Protein AF-A0A349K684-F1 (afdb_monomer_lite)

Structure (mmCIF, N/CA/C/O backbone):
data_AF-A0A349K684-F1
#
_entry.id   AF-A0A349K684-F1
#
loop_
_atom_site.group_PDB
_atom_site.id
_atom_site.type_symbol
_atom_site.label_atom_id
_atom_site.label_alt_id
_atom_site.label_comp_id
_atom_site.label_asym_id
_atom_site.label_entity_id
_atom_site.label_seq_id
_atom_site.pdbx_PDB_ins_code
_atom_site.Cartn_x
_atom_site.Cartn_y
_atom_site.Cartn_z
_atom_site.occupancy
_atom_site.B_iso_or_equiv
_atom_site.auth_seq_id
_atom_site.auth_comp_id
_atom_site.auth_asym_id
_atom_site.auth_atom_id
_atom_site.pdbx_PDB_model_num
ATOM 1 N N . MET A 1 1 ? 14.723 -22.908 -8.925 1.00 75.38 1 MET A N 1
ATOM 2 C CA . MET A 1 1 ? 13.861 -21.897 -8.307 1.00 75.38 1 MET A CA 1
ATOM 3 C C . MET A 1 1 ? 14.426 -20.549 -8.694 1.00 75.38 1 MET A C 1
ATOM 5 O O . MET A 1 1 ? 15.538 -20.239 -8.281 1.00 75.38 1 MET A O 1
ATOM 9 N N . ASP A 1 2 ? 13.742 -19.861 -9.600 1.00 90.62 2 ASP A N 1
ATOM 10 C CA . ASP A 1 2 ? 14.093 -18.513 -10.067 1.00 90.62 2 ASP A CA 1
ATOM 11 C C . ASP A 1 2 ? 13.719 -17.470 -8.996 1.00 90.62 2 ASP A C 1
ATOM 13 O O . ASP A 1 2 ? 12.813 -17.708 -8.196 1.00 90.62 2 ASP A O 1
ATOM 17 N N . PHE A 1 3 ? 14.379 -16.306 -8.962 1.00 93.62 3 PHE A N 1
ATOM 18 C CA . PHE A 1 3 ? 14.059 -15.255 -7.985 1.00 93.62 3 PHE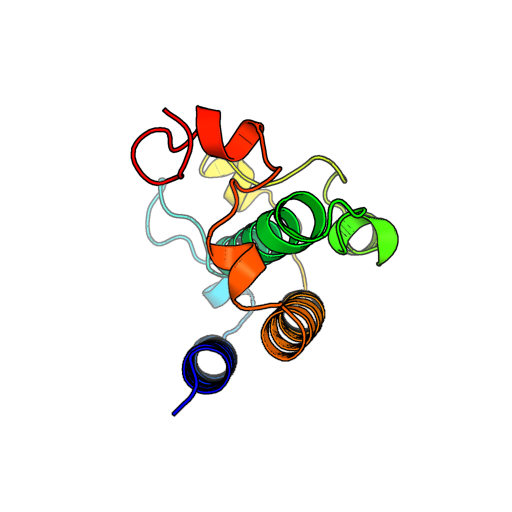 A CA 1
ATOM 19 C C . PHE A 1 3 ? 12.603 -14.789 -8.121 1.00 93.62 3 PHE A C 1
ATOM 21 O O . PHE A 1 3 ? 11.956 -14.506 -7.116 1.00 93.62 3 PHE A O 1
ATOM 28 N N . ARG A 1 4 ? 12.057 -14.782 -9.346 1.00 95.38 4 ARG A N 1
ATOM 29 C CA . ARG A 1 4 ? 10.654 -14.436 -9.609 1.00 95.38 4 ARG A CA 1
ATOM 30 C C . ARG A 1 4 ? 9.688 -15.388 -8.920 1.00 95.38 4 ARG A C 1
ATOM 32 O O . ARG A 1 4 ? 8.673 -14.945 -8.395 1.00 95.38 4 ARG A O 1
ATOM 39 N N . GLU A 1 5 ? 10.010 -16.682 -8.889 1.00 95.62 5 GLU A N 1
ATOM 40 C CA . GLU A 1 5 ? 9.194 -17.689 -8.201 1.00 95.62 5 GLU A CA 1
ATOM 41 C C . GLU A 1 5 ? 9.209 -17.458 -6.687 1.00 95.62 5 GLU A C 1
ATOM 43 O O . GLU A 1 5 ? 8.163 -17.528 -6.050 1.00 95.62 5 GLU A O 1
ATOM 48 N N . ILE A 1 6 ? 10.371 -17.118 -6.118 1.00 96.19 6 ILE A N 1
ATOM 49 C CA . ILE A 1 6 ? 10.509 -16.810 -4.685 1.00 96.19 6 ILE A CA 1
ATOM 50 C C . ILE A 1 6 ? 9.707 -15.561 -4.323 1.00 96.19 6 ILE A C 1
ATOM 52 O O . ILE A 1 6 ? 8.924 -15.589 -3.376 1.00 96.19 6 ILE A O 1
ATOM 56 N N . LEU A 1 7 ? 9.876 -14.480 -5.089 1.00 96.12 7 LEU A N 1
ATOM 57 C CA . LEU A 1 7 ? 9.152 -13.231 -4.866 1.00 96.12 7 LEU A CA 1
ATOM 58 C C . LEU A 1 7 ? 7.646 -13.439 -5.005 1.00 96.12 7 LEU A C 1
ATOM 60 O O . LEU A 1 7 ? 6.891 -12.991 -4.147 1.00 96.12 7 LEU A O 1
ATOM 64 N N . LYS A 1 8 ? 7.204 -14.169 -6.036 1.00 97.19 8 LYS A N 1
ATOM 65 C CA . LYS A 1 8 ? 5.793 -14.515 -6.207 1.00 97.19 8 LYS A CA 1
ATOM 66 C C . LYS A 1 8 ? 5.251 -15.259 -4.986 1.00 97.19 8 LYS A C 1
ATOM 68 O O . LYS A 1 8 ? 4.211 -14.867 -4.476 1.00 97.19 8 LYS A O 1
ATOM 73 N N . LEU A 1 9 ? 5.945 -16.297 -4.510 1.00 97.25 9 LEU A N 1
ATOM 74 C CA . LEU A 1 9 ? 5.509 -17.064 -3.339 1.00 97.25 9 LEU A CA 1
ATOM 75 C C . LEU A 1 9 ? 5.357 -16.173 -2.099 1.00 97.25 9 LEU A C 1
ATOM 77 O O . LEU A 1 9 ? 4.354 -16.276 -1.403 1.00 97.25 9 LEU A O 1
ATOM 81 N N . GLN A 1 10 ? 6.310 -15.270 -1.855 1.00 97.06 10 GLN A N 1
ATOM 82 C CA . GLN A 1 10 ? 6.236 -14.330 -0.731 1.00 97.06 10 GLN A CA 1
ATOM 83 C C . GLN A 1 10 ? 5.066 -13.353 -0.870 1.00 97.06 10 GLN A C 1
ATOM 85 O O . GLN A 1 10 ? 4.341 -13.111 0.091 1.00 97.06 10 GLN A O 1
ATOM 90 N N . PHE A 1 11 ? 4.860 -12.793 -2.061 1.00 97.56 11 PHE A N 1
ATOM 91 C CA . PHE A 1 11 ? 3.737 -11.898 -2.317 1.00 97.56 11 PHE A CA 1
ATOM 92 C C . PHE A 1 11 ? 2.385 -12.615 -2.182 1.00 97.56 11 PHE A C 1
ATOM 94 O O . PHE A 1 11 ? 1.478 -12.058 -1.566 1.00 97.56 11 PHE A O 1
ATOM 101 N N . ASP A 1 12 ? 2.253 -13.847 -2.675 1.00 97.19 12 ASP A N 1
ATOM 102 C CA . ASP A 1 12 ? 1.039 -14.651 -2.489 1.00 97.19 12 ASP A CA 1
ATOM 103 C C . ASP A 1 12 ? 0.783 -14.924 -0.988 1.00 97.19 12 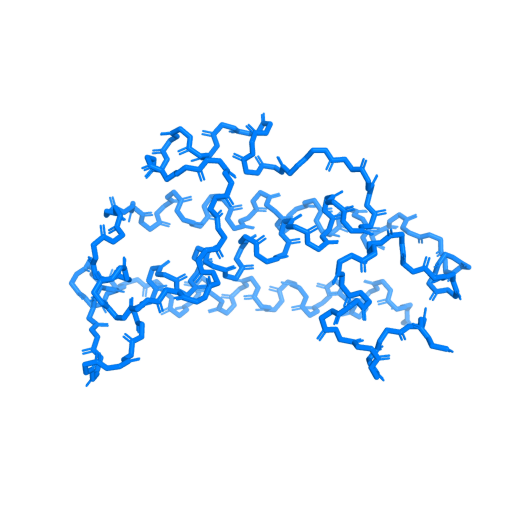ASP A C 1
ATOM 105 O O . ASP A 1 12 ? -0.345 -14.799 -0.510 1.00 97.19 12 ASP A O 1
ATOM 109 N N . GLU A 1 13 ? 1.832 -15.263 -0.226 1.00 97.56 13 GLU A N 1
ATOM 110 C CA . GLU A 1 13 ? 1.744 -15.518 1.218 1.00 97.56 13 GLU A CA 1
ATOM 111 C C . GLU A 1 13 ? 1.307 -14.266 1.987 1.00 97.56 13 GLU A C 1
ATOM 113 O O . GLU A 1 13 ? 0.363 -14.328 2.774 1.00 97.56 13 GLU A O 1
ATOM 118 N N . TYR A 1 14 ? 1.927 -13.110 1.727 1.00 96.31 14 TYR A N 1
ATOM 119 C CA . TYR A 1 14 ? 1.546 -11.856 2.381 1.00 96.31 14 TYR A CA 1
ATOM 120 C C . TYR A 1 14 ? 0.122 -11.416 2.034 1.00 96.31 14 TYR A C 1
ATOM 122 O O . TYR A 1 14 ? -0.559 -10.859 2.896 1.00 96.31 14 TYR A O 1
ATOM 130 N N . GLU A 1 15 ? -0.335 -11.648 0.800 1.00 97.06 15 GLU A N 1
ATOM 131 C CA . GLU A 1 15 ? -1.720 -11.370 0.403 1.00 97.06 15 GLU A CA 1
ATOM 132 C C . GLU A 1 15 ? -2.698 -12.257 1.178 1.00 97.06 15 GLU A C 1
ATOM 134 O O . GLU A 1 15 ? -3.588 -11.738 1.855 1.00 97.06 15 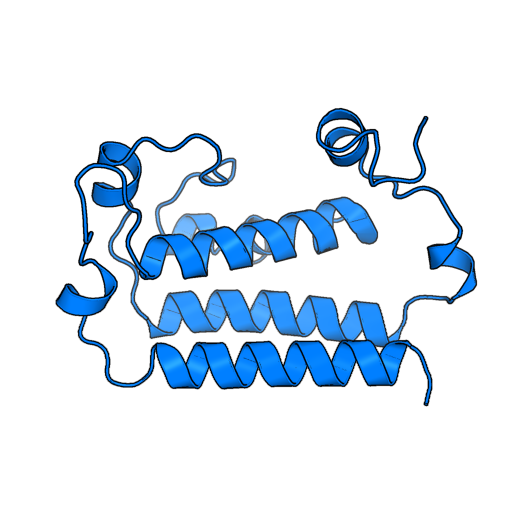GLU A O 1
ATOM 139 N N . SER A 1 16 ? -2.469 -13.573 1.176 1.00 97.56 16 SER A N 1
ATOM 140 C CA . SER A 1 16 ? -3.279 -14.541 1.923 1.00 97.56 16 SER A CA 1
ATOM 141 C C . SER A 1 16 ? -3.321 -14.234 3.425 1.00 97.56 16 SER A C 1
ATOM 143 O O . SER A 1 16 ? -4.386 -14.267 4.043 1.00 97.56 16 SER A O 1
ATOM 145 N N . GLU A 1 17 ? -2.178 -13.923 4.038 1.00 97.69 17 GLU A N 1
ATOM 146 C CA . GLU A 1 17 ? -2.115 -13.605 5.465 1.00 97.69 17 GLU A CA 1
ATOM 147 C C . GLU A 1 17 ? -2.806 -12.280 5.791 1.00 97.69 17 GLU A C 1
ATOM 149 O O . GLU A 1 17 ? -3.520 -12.199 6.791 1.00 97.69 17 GLU A O 1
ATOM 154 N N . THR A 1 18 ? -2.664 -11.262 4.936 1.00 97.44 18 THR A N 1
ATOM 155 C CA . THR A 1 18 ? -3.377 -9.985 5.094 1.00 97.44 18 THR A CA 1
ATOM 156 C C . THR A 1 18 ? -4.883 -10.217 5.108 1.00 97.44 18 THR A C 1
ATOM 158 O O . THR A 1 18 ? -5.553 -9.776 6.041 1.00 97.44 18 THR A O 1
ATOM 161 N N . GLU A 1 19 ? -5.414 -10.962 4.133 1.00 96.94 19 GLU A N 1
ATOM 162 C CA . GLU A 1 19 ? -6.834 -11.322 4.086 1.00 96.94 19 GLU A CA 1
ATOM 163 C C . GLU A 1 19 ? -7.274 -12.089 5.332 1.00 96.94 19 GLU A C 1
ATOM 165 O O . GLU A 1 19 ? -8.290 -11.758 5.944 1.00 96.94 19 GLU A O 1
ATOM 170 N N . ARG A 1 20 ? -6.492 -13.094 5.742 1.00 97.88 20 ARG A N 1
ATOM 171 C CA . ARG A 1 20 ? -6.788 -13.921 6.914 1.00 97.88 20 ARG A CA 1
ATOM 172 C C . ARG A 1 20 ? -6.846 -13.095 8.199 1.00 97.88 20 ARG A C 1
ATOM 174 O O . ARG A 1 20 ? -7.710 -13.353 9.033 1.00 97.88 20 ARG A O 1
ATOM 181 N N . LEU A 1 21 ? -5.932 -12.139 8.370 1.00 97.31 21 LEU A N 1
ATOM 182 C CA . LEU A 1 21 ? -5.817 -11.315 9.577 1.00 97.31 21 LEU A CA 1
ATOM 183 C C . LEU A 1 21 ? -6.942 -10.285 9.708 1.00 97.31 21 LEU A C 1
ATOM 185 O O . LEU A 1 21 ? -7.347 -9.980 10.827 1.00 97.31 21 LEU A O 1
ATOM 189 N N . VAL A 1 22 ? -7.445 -9.753 8.592 1.00 97.44 22 VAL A N 1
ATOM 190 C CA . VAL A 1 22 ? -8.542 -8.769 8.608 1.00 97.44 22 VAL A CA 1
ATOM 191 C C . VAL A 1 22 ? -9.927 -9.406 8.509 1.00 97.44 22 VAL A C 1
ATOM 193 O O . VAL A 1 22 ? -10.931 -8.747 8.786 1.00 97.44 22 VAL A O 1
ATOM 196 N N . ASN A 1 23 ? -10.004 -10.680 8.119 1.00 96.50 23 ASN A N 1
ATOM 197 C CA . ASN A 1 23 ? -11.263 -11.396 7.981 1.00 96.50 23 ASN A CA 1
ATOM 198 C C . ASN A 1 23 ? -12.011 -11.498 9.319 1.00 96.50 23 ASN A C 1
ATOM 200 O O . ASN A 1 23 ? -11.472 -11.943 10.329 1.00 96.50 23 ASN A O 1
ATOM 204 N N . GLY A 1 24 ? -13.291 -11.125 9.302 1.00 96.44 24 GLY A N 1
ATOM 205 C CA . GLY A 1 24 ? -14.169 -11.176 10.471 1.00 96.44 24 GLY A CA 1
ATOM 206 C C . GLY A 1 24 ? -14.032 -10.002 11.443 1.00 96.44 24 GLY A C 1
ATOM 207 O O . GLY A 1 24 ? -14.849 -9.914 12.357 1.00 96.44 24 GLY A O 1
ATOM 208 N N . LEU A 1 25 ? -13.076 -9.086 11.241 1.00 97.94 25 LEU A N 1
ATOM 209 C CA . LEU A 1 25 ? -12.961 -7.886 12.069 1.00 97.94 25 LEU A CA 1
ATOM 210 C C . LEU A 1 25 ? -14.099 -6.904 11.783 1.00 97.94 25 LEU A C 1
ATOM 212 O O . LEU A 1 25 ? -14.407 -6.567 10.635 1.00 97.94 25 LEU A O 1
ATOM 216 N N . THR A 1 26 ? -14.690 -6.383 12.849 1.00 97.88 26 THR A N 1
ATOM 217 C CA . THR A 1 26 ? -15.661 -5.292 12.780 1.00 97.88 26 THR A CA 1
ATOM 218 C C . THR A 1 26 ? -14.983 -3.967 12.421 1.00 97.88 26 THR A C 1
ATOM 220 O O . THR A 1 26 ? -13.769 -3.793 12.543 1.00 97.88 26 THR A O 1
ATOM 223 N N . GLY A 1 27 ? -15.771 -2.978 11.985 1.00 96.62 27 GLY A N 1
ATOM 224 C CA . GLY A 1 27 ? -15.250 -1.628 11.744 1.00 96.62 27 GLY A CA 1
ATOM 225 C C . GLY A 1 27 ? -14.640 -0.984 12.994 1.00 96.62 27 GLY A C 1
ATOM 226 O O . GLY A 1 27 ? -13.656 -0.262 12.875 1.00 96.62 27 GLY A O 1
ATOM 227 N N . GLU A 1 28 ? -15.180 -1.280 14.179 1.00 97.00 28 GLU A N 1
ATOM 228 C CA . GLU A 1 28 ? -14.652 -0.784 15.454 1.00 97.00 28 GLU A CA 1
ATOM 229 C C . GLU A 1 28 ? -13.289 -1.406 15.774 1.00 97.00 28 GLU A C 1
ATOM 231 O O . GLU A 1 28 ? -12.340 -0.675 16.044 1.00 97.00 28 GLU A O 1
ATOM 236 N N . GLU A 1 29 ? -13.149 -2.728 15.648 1.00 98.00 29 GLU A N 1
ATOM 237 C CA . GLU A 1 29 ? -11.872 -3.420 15.874 1.00 98.00 29 GLU A CA 1
ATOM 238 C C . GLU A 1 29 ? -10.791 -2.961 14.889 1.00 98.00 29 GLU A C 1
ATOM 240 O O . GLU A 1 29 ? -9.653 -2.719 15.286 1.00 98.00 29 GLU A O 1
ATOM 245 N N . ARG A 1 30 ? -11.143 -2.758 13.612 1.00 97.94 30 ARG A N 1
ATOM 246 C CA . ARG A 1 30 ? -10.200 -2.243 12.605 1.00 97.94 30 ARG A CA 1
ATOM 247 C C . ARG A 1 30 ? -9.747 -0.806 12.861 1.00 97.94 30 ARG A C 1
ATOM 249 O O . ARG A 1 30 ? -8.651 -0.429 12.442 1.00 97.94 30 ARG A O 1
ATOM 256 N N . ARG A 1 31 ? -10.586 -0.002 13.516 1.00 97.56 31 ARG A N 1
ATOM 257 C CA . ARG A 1 31 ? -10.337 1.415 13.831 1.00 97.56 31 ARG A CA 1
ATOM 258 C C . ARG A 1 31 ? -9.847 1.636 15.263 1.00 97.56 31 ARG A C 1
ATOM 260 O O . ARG A 1 31 ? -9.554 2.774 15.626 1.00 97.56 31 ARG A O 1
ATOM 267 N N . PHE A 1 32 ? -9.728 0.575 16.057 1.00 97.44 32 PHE A N 1
ATOM 268 C CA . PHE A 1 32 ? -9.203 0.641 17.412 1.00 97.44 32 PHE A CA 1
ATOM 269 C C . PHE A 1 32 ? -7.720 1.041 17.408 1.00 97.44 32 PHE A C 1
ATOM 271 O O . PHE A 1 32 ? -6.918 0.511 16.638 1.00 97.44 32 PHE A O 1
ATOM 278 N N . MET A 1 33 ? -7.358 1.979 18.286 1.00 97.50 33 MET A N 1
ATOM 279 C CA . MET A 1 33 ? -5.983 2.436 18.505 1.00 97.50 33 MET A CA 1
ATOM 280 C C . MET A 1 33 ? -5.546 1.997 19.912 1.00 97.50 33 MET A C 1
ATOM 282 O O . MET A 1 33 ? -6.072 2.529 20.891 1.00 97.50 33 MET A O 1
ATOM 286 N N . PRO A 1 34 ? -4.607 1.038 20.042 1.00 94.31 34 PRO A N 1
ATOM 287 C CA . PRO A 1 34 ? -4.189 0.501 21.343 1.00 94.31 34 PRO A CA 1
ATOM 288 C C . PRO A 1 34 ? -3.545 1.518 22.296 1.00 94.31 34 PRO A C 1
ATOM 290 O O . PRO A 1 34 ? -3.560 1.317 23.509 1.00 94.31 34 PRO A O 1
ATOM 293 N N . SER A 1 35 ? -2.972 2.598 21.763 1.00 95.00 35 SER A N 1
ATOM 294 C CA . SER A 1 35 ? -2.438 3.728 22.527 1.00 95.00 35 SER A CA 1
ATOM 295 C C . SER A 1 35 ? -2.666 5.043 21.781 1.00 95.00 35 SER A C 1
ATOM 297 O O . SER A 1 35 ? -2.955 5.041 20.584 1.00 95.00 35 SER A O 1
ATOM 299 N N . GLU A 1 36 ? -2.477 6.170 22.473 1.00 89.75 36 GLU A N 1
ATOM 300 C CA . GLU A 1 36 ? -2.584 7.519 21.893 1.00 89.75 36 GLU A CA 1
ATOM 301 C C . GLU A 1 36 ? -1.551 7.803 20.792 1.00 89.75 36 GLU A C 1
ATOM 303 O O . GLU A 1 36 ? -1.711 8.764 20.052 1.00 89.75 36 GLU A O 1
ATOM 308 N N . GLU A 1 37 ? -0.519 6.966 20.658 1.00 90.94 37 GLU A N 1
ATOM 309 C CA . GLU A 1 37 ? 0.530 7.077 19.634 1.00 90.94 37 GLU A CA 1
ATOM 310 C C . GLU A 1 37 ? 0.439 5.972 18.565 1.00 90.94 37 GLU A C 1
ATOM 312 O O . GLU A 1 37 ? 1.228 5.949 17.622 1.00 90.94 37 GLU A O 1
ATOM 317 N N . SER A 1 38 ? -0.507 5.037 18.699 1.00 94.56 38 SER A N 1
ATOM 318 C CA . SER A 1 38 ? -0.671 3.925 17.757 1.00 94.56 38 SER A CA 1
ATOM 319 C C . SER A 1 38 ? -1.445 4.352 16.516 1.00 94.56 38 SER A C 1
ATOM 321 O O . SER A 1 38 ? -2.271 5.252 16.575 1.00 94.56 38 SER A O 1
ATOM 323 N N . HIS A 1 39 ? -1.269 3.646 15.403 1.00 96.81 39 HIS A N 1
ATOM 324 C CA . HIS A 1 39 ? -2.217 3.693 14.291 1.00 96.81 39 HIS A CA 1
ATOM 325 C C . HIS A 1 39 ? -3.228 2.543 14.391 1.00 96.81 39 HIS A C 1
ATOM 327 O O . HIS A 1 39 ? -2.980 1.538 15.059 1.00 96.81 39 HIS A O 1
ATOM 333 N N . HIS A 1 40 ? -4.358 2.666 13.698 1.00 97.81 40 HIS A N 1
ATOM 334 C CA . HIS A 1 40 ? -5.325 1.576 13.559 1.00 97.81 40 HIS A CA 1
ATOM 335 C C . HIS A 1 40 ? -5.046 0.714 12.309 1.00 97.81 40 HIS A C 1
ATOM 337 O O . HIS A 1 40 ? -4.201 1.057 11.475 1.00 97.81 40 HIS A O 1
ATOM 343 N N . ILE A 1 41 ? -5.754 -0.411 12.164 1.00 98.00 41 ILE A N 1
ATOM 344 C CA . ILE A 1 41 ? -5.518 -1.414 11.107 1.00 98.00 41 ILE A CA 1
ATOM 345 C C . ILE A 1 41 ? -5.815 -0.843 9.717 1.00 98.00 41 ILE A C 1
ATOM 347 O O . ILE A 1 41 ? -5.028 -1.048 8.797 1.00 98.00 41 ILE A O 1
ATOM 351 N N . ASP A 1 42 ? -6.889 -0.057 9.567 1.00 98.19 42 ASP A N 1
ATOM 352 C CA . ASP A 1 42 ? -7.235 0.531 8.259 1.00 98.19 42 ASP A CA 1
ATOM 353 C C . ASP A 1 42 ? -6.129 1.436 7.706 1.00 98.19 42 ASP A C 1
ATOM 355 O O . ASP A 1 42 ? -5.844 1.404 6.510 1.00 98.19 42 ASP A O 1
ATOM 359 N N . PHE A 1 43 ? -5.477 2.212 8.580 1.00 98.25 43 PHE A N 1
ATOM 360 C CA . PHE A 1 43 ? -4.351 3.053 8.200 1.00 98.25 43 PHE A CA 1
ATOM 361 C C . PHE A 1 43 ? -3.165 2.192 7.784 1.00 98.25 43 PHE A C 1
ATOM 363 O O . PHE A 1 43 ? -2.570 2.467 6.752 1.00 98.25 43 PHE A O 1
ATOM 370 N N . ALA A 1 44 ? -2.846 1.133 8.535 1.00 97.38 44 ALA A N 1
ATOM 371 C CA . ALA A 1 44 ? -1.744 0.237 8.192 1.00 97.38 44 ALA A CA 1
ATOM 372 C C . ALA A 1 44 ? -1.943 -0.416 6.814 1.00 97.38 44 ALA A C 1
ATOM 374 O O . ALA A 1 44 ? -1.024 -0.402 5.996 1.00 97.38 44 ALA A O 1
ATOM 375 N N . LEU A 1 45 ? -3.147 -0.924 6.528 1.00 98.06 45 LEU A N 1
ATOM 376 C CA . LEU A 1 45 ? -3.468 -1.552 5.244 1.00 98.06 45 LEU A CA 1
ATOM 377 C C . LEU A 1 45 ? -3.414 -0.545 4.086 1.00 98.06 45 LEU A C 1
ATOM 379 O O . LEU A 1 45 ? -2.783 -0.811 3.060 1.00 98.06 45 LEU A O 1
ATOM 383 N N . TRP A 1 46 ? -4.029 0.630 4.254 1.00 98.38 46 TRP A N 1
ATOM 384 C CA . TRP A 1 46 ? -3.970 1.695 3.252 1.00 98.38 46 TRP A CA 1
ATOM 385 C C . TRP A 1 46 ? -2.530 2.173 3.024 1.00 98.38 46 TRP A C 1
ATOM 387 O O . TRP A 1 46 ? -2.075 2.222 1.884 1.00 98.38 46 TRP A O 1
ATOM 397 N N . HIS A 1 47 ? -1.792 2.475 4.092 1.00 97.75 47 HIS A N 1
ATOM 398 C CA . HIS A 1 47 ? -0.440 3.023 4.027 1.00 97.75 47 HIS A CA 1
ATOM 399 C C . HIS A 1 47 ? 0.552 2.034 3.402 1.00 97.75 47 HIS A C 1
ATOM 401 O O . HIS A 1 47 ? 1.331 2.426 2.535 1.00 97.75 47 HIS A O 1
ATOM 407 N N . ALA A 1 48 ? 0.478 0.747 3.756 1.00 97.06 48 ALA A N 1
ATOM 408 C CA . ALA A 1 48 ? 1.286 -0.293 3.120 1.00 97.06 48 ALA A CA 1
ATOM 409 C C . ALA A 1 48 ? 0.978 -0.413 1.617 1.00 97.06 48 ALA A C 1
ATOM 411 O O . ALA A 1 48 ? 1.898 -0.449 0.801 1.00 97.06 48 ALA A O 1
ATOM 412 N N . SER A 1 49 ? -0.304 -0.377 1.236 1.00 97.88 49 SER A N 1
ATOM 413 C CA . SER A 1 49 ? -0.722 -0.413 -0.174 1.00 97.88 49 SER A CA 1
ATOM 414 C C . SER A 1 49 ? -0.271 0.835 -0.948 1.00 97.88 49 SER A C 1
ATOM 416 O O . SER A 1 49 ? 0.101 0.748 -2.115 1.00 97.88 49 SER A O 1
ATOM 418 N N . ARG A 1 50 ? -0.273 2.016 -0.310 1.00 97.44 50 ARG A N 1
ATOM 419 C CA . ARG A 1 50 ? 0.286 3.255 -0.882 1.00 97.44 50 ARG A CA 1
ATOM 420 C C . ARG A 1 50 ? 1.796 3.155 -1.070 1.00 97.44 50 ARG A C 1
ATOM 422 O O . ARG A 1 50 ? 2.292 3.593 -2.102 1.00 97.44 50 ARG A O 1
ATOM 429 N N . ALA A 1 51 ? 2.517 2.583 -0.107 1.00 95.50 51 ALA A N 1
ATOM 430 C CA . ALA A 1 51 ? 3.957 2.384 -0.215 1.00 95.50 51 ALA A CA 1
ATOM 431 C C . ALA A 1 51 ? 4.309 1.436 -1.371 1.00 95.50 51 ALA A C 1
ATOM 433 O O . ALA A 1 51 ? 5.172 1.777 -2.176 1.00 95.50 51 ALA A O 1
ATOM 434 N N . GLU A 1 52 ? 3.614 0.301 -1.499 1.00 96.81 52 GLU A N 1
ATOM 435 C CA . GLU A 1 52 ? 3.809 -0.643 -2.609 1.00 96.81 52 GLU A CA 1
ATOM 436 C C . GLU A 1 52 ? 3.517 0.019 -3.967 1.00 96.81 52 GLU A C 1
ATOM 438 O O . GLU A 1 52 ? 4.358 -0.043 -4.860 1.00 96.81 52 GLU A O 1
ATOM 443 N N . ASP A 1 53 ? 2.401 0.748 -4.094 1.00 97.88 53 ASP A N 1
ATOM 444 C CA . ASP A 1 53 ? 2.040 1.481 -5.318 1.00 97.88 53 ASP A CA 1
ATOM 445 C C . ASP A 1 53 ? 3.095 2.528 -5.704 1.00 97.88 53 ASP A C 1
ATOM 447 O O . ASP A 1 53 ? 3.529 2.591 -6.851 1.00 97.88 53 ASP A O 1
ATOM 451 N N . ILE A 1 54 ? 3.569 3.332 -4.747 1.00 94.81 54 ILE A N 1
ATOM 452 C CA . ILE A 1 54 ? 4.605 4.342 -5.003 1.00 94.81 54 ILE A CA 1
ATOM 453 C C . ILE A 1 54 ? 5.914 3.683 -5.434 1.00 94.81 54 ILE A C 1
ATOM 455 O O . ILE A 1 54 ? 6.507 4.095 -6.430 1.00 94.81 54 ILE A O 1
ATOM 459 N N . LEU A 1 55 ? 6.379 2.683 -4.682 1.00 92.88 55 LEU A N 1
ATOM 460 C CA . LEU A 1 55 ? 7.652 2.023 -4.961 1.00 92.88 55 LEU A CA 1
ATOM 461 C C . LEU A 1 55 ? 7.618 1.313 -6.313 1.00 92.88 55 LEU A C 1
ATOM 463 O O . LEU A 1 55 ? 8.593 1.393 -7.055 1.00 92.88 55 LEU A O 1
ATOM 467 N N . LEU A 1 56 ? 6.499 0.678 -6.658 1.00 94.81 56 LEU A N 1
ATOM 468 C CA . LEU A 1 56 ? 6.326 0.011 -7.939 1.00 94.81 56 LEU A CA 1
ATOM 469 C C . LEU A 1 56 ? 6.138 1.010 -9.086 1.00 94.81 56 LEU A C 1
ATOM 471 O O . LEU A 1 56 ? 6.954 1.054 -10.005 1.00 94.81 56 LEU A O 1
ATOM 475 N N . ASN A 1 57 ? 5.049 1.780 -9.067 1.00 95.06 57 ASN A N 1
ATOM 476 C CA . ASN A 1 57 ? 4.626 2.545 -10.235 1.00 95.06 57 ASN A CA 1
ATOM 477 C C . ASN A 1 57 ? 5.525 3.753 -10.466 1.00 95.06 57 ASN A C 1
ATOM 479 O O . ASN A 1 57 ? 6.049 3.895 -11.565 1.00 95.06 57 ASN A O 1
ATOM 483 N N . LEU A 1 58 ? 5.807 4.562 -9.440 1.00 90.81 58 LEU A N 1
ATOM 484 C CA . LEU A 1 58 ? 6.766 5.658 -9.610 1.00 90.81 58 LEU A CA 1
ATOM 485 C C . LEU A 1 58 ? 8.206 5.155 -9.628 1.00 90.81 58 LEU A C 1
ATOM 487 O O . LEU A 1 58 ? 9.024 5.697 -10.364 1.00 90.81 58 LEU A O 1
ATOM 491 N N . GLY A 1 59 ? 8.529 4.175 -8.781 1.00 88.75 59 GLY A N 1
ATOM 492 C CA . GLY A 1 59 ? 9.921 3.831 -8.525 1.00 88.75 59 GLY A CA 1
ATOM 493 C C . GLY A 1 59 ? 10.544 2.819 -9.483 1.00 88.75 59 GLY A C 1
ATOM 494 O O . GLY A 1 59 ? 11.735 2.923 -9.767 1.00 88.75 59 GLY A O 1
ATOM 495 N N . VAL A 1 60 ? 9.767 1.857 -9.982 1.00 90.31 60 VAL A N 1
ATOM 496 C CA . VAL A 1 60 ? 10.248 0.821 -10.911 1.00 90.31 60 VAL A CA 1
ATOM 497 C C . VAL A 1 60 ? 9.758 1.081 -12.330 1.00 90.31 60 VAL A C 1
ATOM 499 O O . VAL A 1 60 ? 10.542 0.969 -13.265 1.00 90.31 60 VAL A O 1
ATOM 502 N N . ARG A 1 61 ? 8.477 1.424 -12.500 1.00 90.69 61 ARG A N 1
ATOM 503 C CA . ARG A 1 61 ? 7.863 1.595 -13.828 1.00 90.69 61 ARG A CA 1
ATOM 504 C C . ARG A 1 61 ? 7.969 3.009 -14.394 1.00 90.69 61 ARG A C 1
ATOM 506 O O . ARG A 1 61 ? 7.762 3.179 -15.588 1.00 90.69 61 ARG A O 1
ATOM 513 N N . GLU A 1 62 ? 8.270 3.999 -13.555 1.00 91.56 62 GLU A N 1
ATOM 514 C CA . GLU A 1 62 ? 8.249 5.425 -13.918 1.00 91.56 62 GLU A CA 1
ATOM 515 C C . GLU A 1 62 ? 6.887 5.881 -14.495 1.00 91.56 62 GLU A C 1
ATOM 517 O O . GLU A 1 62 ? 6.799 6.757 -15.354 1.00 91.56 62 GLU A O 1
ATOM 522 N N . GLU A 1 63 ? 5.800 5.290 -13.996 1.00 93.62 63 GLU A N 1
ATOM 523 C CA . GLU A 1 63 ? 4.420 5.546 -14.401 1.00 93.62 63 GLU A CA 1
ATOM 524 C C . GLU A 1 63 ? 3.606 6.234 -13.296 1.00 93.62 63 GLU A C 1
ATOM 526 O O . GLU A 1 63 ? 3.955 6.227 -12.114 1.00 93.62 63 GLU A O 1
ATOM 531 N N . GLU A 1 64 ? 2.454 6.803 -13.667 1.00 94.81 64 GLU A N 1
ATOM 532 C CA . GLU A 1 64 ? 1.504 7.344 -12.695 1.00 94.81 64 GLU A CA 1
ATOM 533 C C . GLU A 1 64 ? 1.005 6.251 -11.736 1.00 94.81 64 GLU A C 1
ATOM 535 O O . GLU A 1 64 ? 0.653 5.153 -12.159 1.00 94.81 64 GLU A O 1
ATOM 540 N N . GLN A 1 65 ? 0.948 6.578 -10.445 1.00 96.06 65 GLN A N 1
ATOM 541 C CA . GLN A 1 65 ? 0.476 5.693 -9.377 1.00 96.06 65 GLN A CA 1
ATOM 542 C C . GLN A 1 65 ? -0.936 5.181 -9.652 1.00 96.06 65 GLN A C 1
ATOM 544 O O . GLN A 1 65 ? -1.818 5.966 -10.025 1.00 96.06 65 GLN A O 1
ATOM 549 N N . LEU A 1 66 ? -1.183 3.903 -9.354 1.00 97.88 66 LEU A N 1
ATOM 550 C CA . LEU A 1 66 ? -2.510 3.306 -9.455 1.00 97.88 66 LEU A CA 1
ATOM 551 C C . LEU A 1 66 ? -3.528 4.072 -8.605 1.00 97.88 66 LEU A C 1
ATOM 553 O O . LEU A 1 66 ? -4.665 4.251 -9.032 1.00 97.88 66 LEU A O 1
ATOM 557 N N . TRP A 1 67 ? -3.105 4.604 -7.456 1.00 98.19 67 TRP A N 1
ATOM 558 C CA . TRP A 1 67 ? -3.885 5.499 -6.602 1.00 98.19 67 TRP A CA 1
ATOM 559 C C . TRP A 1 67 ? -4.588 6.642 -7.350 1.00 98.19 67 TRP A C 1
ATOM 561 O O . TRP A 1 67 ? -5.730 6.980 -7.029 1.00 98.19 67 TRP A O 1
ATOM 571 N N . ILE A 1 68 ? -3.917 7.220 -8.351 1.00 97.75 68 ILE A N 1
ATOM 572 C CA . ILE A 1 68 ? -4.421 8.346 -9.143 1.00 97.75 68 ILE A CA 1
ATOM 573 C C . ILE A 1 68 ? -5.139 7.825 -10.388 1.00 97.75 68 ILE A C 1
ATOM 575 O O . ILE A 1 68 ? -6.344 8.040 -10.524 1.00 97.75 68 ILE A O 1
ATOM 579 N N . ARG A 1 69 ? -4.439 7.082 -11.259 1.00 97.56 69 ARG A N 1
ATOM 580 C CA . ARG A 1 69 ? -5.002 6.607 -12.540 1.00 97.56 69 ARG A CA 1
ATOM 581 C C . ARG A 1 69 ? -6.182 5.644 -12.369 1.00 97.56 69 ARG A C 1
ATOM 583 O O . ARG A 1 69 ? -7.031 5.546 -13.248 1.00 97.56 69 ARG A O 1
ATOM 590 N N . GLY A 1 70 ? -6.247 4.945 -11.235 1.00 97.06 70 GLY A N 1
ATOM 591 C CA . GLY A 1 70 ? -7.336 4.046 -10.850 1.00 97.06 70 GLY A CA 1
ATOM 592 C C . GLY A 1 70 ? -8.479 4.717 -10.079 1.00 97.06 70 GLY A C 1
ATOM 593 O O . GLY A 1 70 ? -9.417 4.027 -9.689 1.00 97.06 70 GLY A O 1
ATOM 594 N N . GLY A 1 71 ? -8.420 6.033 -9.829 1.00 98.00 71 GLY A N 1
ATOM 595 C CA . GLY A 1 71 ? -9.491 6.791 -9.165 1.00 98.00 71 GLY A CA 1
ATOM 596 C C . GLY A 1 71 ? -9.651 6.524 -7.661 1.00 98.00 71 GLY A C 1
ATOM 597 O O . GLY A 1 71 ? -10.654 6.919 -7.064 1.00 98.00 71 GLY A O 1
ATOM 598 N N . TRP A 1 72 ? -8.681 5.865 -7.022 1.00 98.44 72 TRP A N 1
ATOM 599 C CA . TRP A 1 72 ? -8.765 5.491 -5.606 1.00 98.44 72 TRP A CA 1
ATOM 600 C C . TRP A 1 72 ? -8.715 6.697 -4.668 1.00 98.44 72 TRP A C 1
ATOM 602 O O . TRP A 1 72 ? -9.437 6.710 -3.674 1.00 98.44 72 TRP A O 1
ATOM 612 N N . ALA A 1 73 ? -7.939 7.731 -5.012 1.00 97.81 73 ALA A N 1
ATOM 613 C CA . ALA A 1 73 ? -7.890 8.982 -4.253 1.00 97.81 73 ALA A CA 1
ATOM 614 C C . ALA A 1 73 ? -9.279 9.617 -4.080 1.00 97.81 73 ALA A C 1
ATOM 616 O O . ALA A 1 73 ? -9.695 9.933 -2.964 1.00 97.81 73 ALA A O 1
ATOM 617 N N . GLU A 1 74 ? -10.023 9.739 -5.182 1.00 97.69 74 GLU A N 1
ATOM 618 C CA . GLU A 1 74 ? -11.392 10.261 -5.177 1.00 97.69 74 GLU A CA 1
ATOM 619 C C . GLU A 1 74 ? -12.330 9.326 -4.412 1.00 97.69 74 GLU A C 1
ATOM 621 O O . GLU A 1 74 ? -13.053 9.772 -3.522 1.00 97.69 74 GLU A O 1
ATOM 626 N N . LYS A 1 75 ? -12.263 8.019 -4.696 1.00 98.00 75 LYS A N 1
ATOM 627 C CA . LYS A 1 75 ? -13.109 7.010 -4.049 1.00 98.00 75 LYS A CA 1
ATOM 628 C C . LYS A 1 75 ? -12.949 6.995 -2.525 1.00 98.00 75 LYS A C 1
ATOM 630 O O . LYS A 1 75 ? -13.929 6.800 -1.813 1.00 98.00 75 LYS A O 1
ATOM 635 N N . PHE A 1 76 ? -11.729 7.180 -2.022 1.00 97.88 76 PHE A N 1
ATOM 636 C CA . PHE A 1 76 ? -11.428 7.135 -0.587 1.00 97.88 76 PHE A CA 1
ATOM 637 C C . PHE A 1 76 ? -11.577 8.506 0.085 1.00 97.88 76 PHE A C 1
ATOM 639 O O . PHE A 1 76 ? -11.529 8.590 1.311 1.00 97.88 76 PHE A O 1
ATOM 646 N N . GLY A 1 77 ? -11.749 9.580 -0.694 1.00 97.19 77 GLY A N 1
ATOM 647 C CA . GLY A 1 77 ? -11.806 10.947 -0.177 1.00 97.19 77 GLY A CA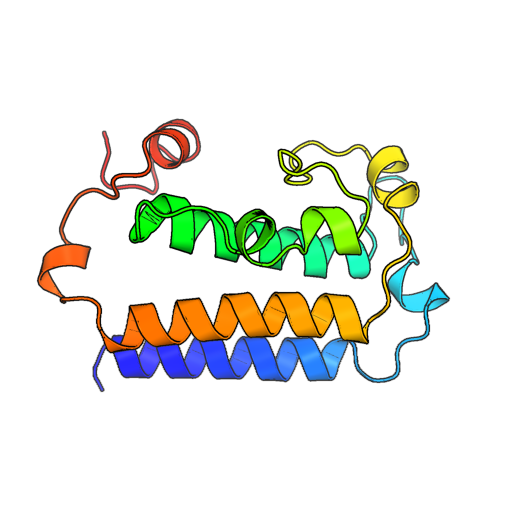 1
ATOM 648 C C . GLY A 1 77 ? -10.490 11.409 0.456 1.00 97.19 77 GLY A C 1
ATOM 649 O O . GLY A 1 77 ? -10.506 12.256 1.347 1.00 97.19 77 GLY A O 1
ATOM 650 N N . ILE A 1 78 ? -9.358 10.845 0.026 1.00 96.94 78 ILE A N 1
ATOM 651 C CA . ILE A 1 78 ? -8.019 11.184 0.518 1.00 96.94 78 ILE A CA 1
ATOM 652 C C . ILE A 1 78 ? -7.269 11.921 -0.604 1.00 96.94 78 ILE A C 1
ATOM 654 O O . ILE A 1 78 ? -7.303 11.467 -1.750 1.00 96.94 78 ILE A O 1
ATOM 658 N N . PRO A 1 79 ? -6.578 13.045 -0.325 1.00 96.31 79 PRO A N 1
ATOM 659 C CA . PRO A 1 79 ? -5.881 13.804 -1.360 1.00 96.31 79 PRO A CA 1
ATOM 660 C C . PRO A 1 79 ? -4.905 12.947 -2.180 1.00 96.31 79 PRO A C 1
ATOM 662 O O . PRO A 1 79 ? -4.175 12.119 -1.642 1.00 96.31 79 PRO A O 1
ATOM 665 N N . ALA A 1 80 ? -4.831 13.193 -3.491 1.00 94.94 80 ALA A N 1
ATOM 666 C CA . ALA A 1 80 ? -3.992 12.417 -4.413 1.00 94.94 80 ALA A CA 1
ATOM 667 C C . ALA A 1 80 ? -2.500 12.390 -4.022 1.00 94.94 80 ALA A C 1
ATOM 669 O O . ALA A 1 80 ? -1.821 11.384 -4.217 1.00 94.94 80 ALA A O 1
ATOM 670 N N . ALA A 1 81 ? -1.997 13.486 -3.446 1.00 91.81 81 ALA A N 1
ATOM 671 C CA . ALA A 1 81 ? -0.613 13.606 -2.993 1.00 91.81 81 ALA A CA 1
ATOM 672 C C . ALA A 1 81 ? -0.352 12.967 -1.617 1.00 91.81 81 ALA A C 1
ATOM 674 O O . ALA A 1 81 ? 0.803 12.910 -1.191 1.00 91.81 81 ALA A O 1
ATOM 675 N N . ASP A 1 82 ? -1.394 12.529 -0.906 1.00 93.25 82 ASP A N 1
ATOM 676 C CA . ASP A 1 82 ? -1.243 11.993 0.438 1.00 93.25 82 ASP A CA 1
ATOM 677 C C . ASP A 1 82 ? -0.685 10.566 0.416 1.00 93.25 82 ASP A C 1
ATOM 679 O O . ASP A 1 82 ? -1.023 9.712 -0.417 1.00 93.25 82 ASP A O 1
ATOM 683 N N . VAL A 1 83 ? 0.221 10.337 1.354 1.00 89.69 83 VAL A N 1
ATOM 684 C CA . VAL A 1 83 ? 0.957 9.092 1.536 1.00 89.69 83 VAL A CA 1
ATOM 685 C C . VAL A 1 83 ? 0.975 8.656 2.996 1.00 89.69 83 VAL A C 1
ATOM 687 O O . VAL A 1 83 ? 1.541 7.612 3.285 1.00 89.69 83 VAL A O 1
ATOM 690 N N . GLY A 1 84 ? 0.415 9.432 3.932 1.00 91.50 84 GLY A N 1
ATOM 691 C CA . GLY A 1 84 ? 0.365 9.087 5.358 1.00 91.50 84 GLY A CA 1
ATOM 692 C C . GLY A 1 84 ? 1.683 9.254 6.125 1.00 91.50 84 GLY A C 1
ATOM 693 O O . GLY A 1 84 ? 1.705 9.142 7.349 1.00 91.50 84 GLY A O 1
ATOM 694 N N . VAL A 1 85 ? 2.798 9.525 5.440 1.00 88.94 85 VAL A N 1
ATOM 695 C CA . VAL A 1 85 ? 4.115 9.679 6.076 1.00 88.94 85 VAL A CA 1
ATOM 696 C C . VAL A 1 85 ? 4.110 10.894 7.001 1.00 88.94 85 VAL A C 1
ATOM 698 O O . VAL A 1 85 ? 3.841 12.013 6.568 1.00 88.94 85 VAL A O 1
ATOM 701 N N . GLY A 1 86 ? 4.458 10.671 8.269 1.00 90.31 86 GLY A N 1
ATOM 702 C CA . GLY A 1 86 ? 4.505 11.724 9.285 1.00 90.31 86 GLY A CA 1
ATOM 703 C C . GLY A 1 86 ? 3.141 12.101 9.864 1.00 90.31 86 GLY A C 1
ATOM 704 O O . GLY A 1 86 ? 3.045 13.120 10.545 1.00 90.31 86 GLY A O 1
ATOM 705 N N . TYR A 1 87 ? 2.097 11.304 9.611 1.00 94.38 87 TYR A N 1
ATOM 706 C CA . TYR A 1 87 ? 0.811 11.483 10.274 1.00 94.38 87 TYR A CA 1
ATOM 707 C C . TYR A 1 87 ? 0.961 11.424 11.798 1.00 94.38 87 TYR A C 1
ATOM 709 O O . TYR A 1 87 ? 1.584 10.522 12.357 1.00 94.38 87 TYR A O 1
ATOM 717 N N . THR A 1 88 ? 0.329 12.379 12.472 1.00 95.38 88 THR A N 1
ATOM 718 C CA . THR A 1 88 ? 0.064 12.319 13.910 1.00 95.38 88 THR A CA 1
ATOM 719 C C . THR A 1 88 ? -1.046 11.309 14.198 1.00 95.38 88 THR A C 1
ATOM 721 O O . THR A 1 88 ? -1.872 11.015 13.333 1.00 95.38 88 THR A O 1
ATOM 724 N N . ALA A 1 89 ? -1.142 10.834 15.439 1.00 95.25 89 ALA A N 1
ATOM 725 C CA . ALA A 1 89 ? -2.226 9.943 15.849 1.00 95.25 89 ALA A CA 1
ATOM 726 C C . ALA A 1 89 ? -3.625 10.545 15.614 1.00 95.25 89 ALA A C 1
ATOM 728 O O . ALA A 1 89 ? -4.554 9.828 15.246 1.00 95.25 89 ALA A O 1
ATOM 729 N N . GLN A 1 90 ? -3.772 11.869 15.749 1.00 95.50 90 GLN A N 1
ATOM 730 C CA . GLN A 1 90 ? -5.026 12.558 15.439 1.00 95.50 90 GLN A CA 1
ATOM 731 C C . GLN A 1 90 ? -5.340 12.512 13.936 1.00 95.50 90 GLN A C 1
ATOM 733 O O . GLN A 1 90 ? -6.466 12.201 13.568 1.00 95.50 90 GLN A O 1
ATOM 738 N N . GLN A 1 91 ? -4.349 12.720 13.062 1.00 96.44 91 GLN A N 1
ATOM 739 C CA . GLN A 1 91 ? -4.541 12.576 11.611 1.00 96.44 91 GLN A CA 1
ATOM 740 C C . GLN A 1 91 ? -4.879 11.138 11.209 1.00 96.44 91 GLN A C 1
ATOM 742 O O . GLN A 1 91 ? -5.719 10.936 10.338 1.00 96.44 91 GLN A O 1
ATOM 747 N N . VAL A 1 92 ? -4.275 10.138 11.863 1.00 96.88 92 VAL A N 1
ATOM 748 C CA . VAL A 1 92 ? -4.663 8.732 11.672 1.00 96.88 92 VAL A CA 1
ATOM 749 C C . VAL A 1 92 ? -6.122 8.529 12.073 1.00 96.88 92 VAL A C 1
ATOM 751 O O . VAL A 1 92 ? -6.905 8.002 11.291 1.00 96.88 92 VAL A O 1
ATOM 754 N N . LYS A 1 93 ? -6.519 9.003 13.258 1.00 95.06 93 LYS A N 1
ATOM 755 C CA . LYS A 1 93 ? -7.897 8.891 13.754 1.00 95.06 93 LYS A CA 1
ATOM 756 C C . LYS A 1 93 ? -8.920 9.554 12.826 1.00 95.06 93 LYS A C 1
ATOM 758 O O . LYS A 1 93 ? -10.010 9.003 12.646 1.00 95.06 93 LYS A O 1
ATOM 763 N N . ASP A 1 94 ? -8.557 10.694 12.242 1.00 95.44 94 ASP A N 1
ATOM 764 C CA . ASP A 1 94 ? -9.396 11.493 11.343 1.00 95.44 94 ASP A CA 1
ATOM 765 C C . ASP A 1 94 ? -9.396 10.984 9.893 1.00 95.44 94 ASP A C 1
ATOM 767 O O . ASP A 1 94 ? -10.161 11.487 9.066 1.00 95.44 94 ASP A O 1
ATOM 771 N N . MET A 1 95 ? -8.590 9.964 9.575 1.00 96.62 95 MET A N 1
ATOM 772 C CA . MET A 1 95 ? -8.601 9.315 8.268 1.00 96.62 95 MET A CA 1
ATOM 773 C C . MET A 1 95 ? -10.031 8.851 7.917 1.00 96.62 95 MET A C 1
ATOM 775 O O . MET A 1 95 ? -10.705 8.232 8.763 1.00 96.62 95 MET A O 1
ATOM 779 N N . PRO A 1 96 ? -10.510 9.109 6.679 1.00 96.50 96 PRO A N 1
ATOM 780 C CA . PRO A 1 96 ? -11.834 8.687 6.237 1.00 96.50 96 PRO A CA 1
ATOM 781 C C . PRO A 1 96 ? -12.113 7.212 6.543 1.00 96.50 96 PRO A C 1
ATOM 783 O O . PRO A 1 96 ? -11.238 6.351 6.443 1.00 96.50 96 PRO A O 1
ATOM 786 N N . ALA A 1 97 ? -13.341 6.912 6.965 1.00 95.12 97 ALA A N 1
ATOM 787 C CA . ALA A 1 97 ? -13.770 5.536 7.186 1.00 95.12 97 ALA A CA 1
ATOM 788 C C . ALA A 1 97 ? -14.018 4.852 5.841 1.00 95.12 97 ALA A C 1
ATOM 790 O O . ALA A 1 97 ? -14.997 5.147 5.160 1.00 95.12 97 ALA A O 1
ATOM 791 N N . ILE A 1 98 ? -13.118 3.941 5.477 1.00 97.19 98 ILE A N 1
ATOM 792 C CA . ILE A 1 98 ? -13.168 3.183 4.226 1.00 97.19 98 ILE A CA 1
ATOM 793 C C . ILE A 1 98 ? -13.627 1.754 4.537 1.00 97.19 98 ILE A C 1
ATOM 795 O O . ILE A 1 98 ? -13.302 1.172 5.584 1.00 97.19 98 ILE A O 1
ATOM 799 N N . SER A 1 99 ? -14.429 1.184 3.639 1.00 97.44 99 SER A N 1
ATOM 800 C CA . SER A 1 99 ? -14.874 -0.199 3.777 1.00 97.44 99 SER A CA 1
ATOM 801 C C . SER A 1 99 ? -13.679 -1.159 3.682 1.00 97.44 99 SER A C 1
ATOM 803 O O . SER A 1 99 ? -12.698 -0.891 2.987 1.00 97.44 99 SER A O 1
ATOM 805 N N . LEU A 1 100 ? -13.745 -2.292 4.387 1.00 98.12 100 LEU A N 1
ATOM 806 C CA . LEU A 1 100 ? -12.698 -3.312 4.276 1.00 98.12 100 LEU A CA 1
ATOM 807 C C . LEU A 1 100 ? -12.601 -3.855 2.842 1.00 98.12 100 LEU A C 1
ATOM 809 O O . LEU A 1 100 ? -11.505 -4.108 2.354 1.00 98.12 100 LEU A O 1
ATOM 813 N N . GLU A 1 101 ? -13.746 -3.989 2.169 1.00 98.00 101 GLU A N 1
ATOM 814 C CA . GLU A 1 101 ? -13.828 -4.402 0.768 1.00 98.00 101 GLU A CA 1
ATOM 815 C C . GLU A 1 101 ? -13.031 -3.460 -0.138 1.00 98.00 101 GLU A C 1
ATOM 817 O O . GLU A 1 101 ? -12.220 -3.923 -0.934 1.00 98.00 101 GLU A O 1
ATOM 822 N N . ASP A 1 102 ? -13.190 -2.148 0.028 1.00 98.44 102 ASP A N 1
ATOM 823 C CA . ASP A 1 102 ? -12.480 -1.161 -0.780 1.00 98.44 102 ASP A CA 1
ATOM 824 C C . ASP A 1 102 ? -10.978 -1.131 -0.485 1.00 98.44 102 ASP A C 1
ATOM 826 O O . ASP A 1 102 ? -10.180 -1.059 -1.421 1.00 98.44 102 ASP A O 1
ATOM 830 N N . LEU A 1 103 ? -10.581 -1.225 0.791 1.00 98.50 103 LEU A N 1
ATOM 831 C CA . LEU A 1 103 ? -9.169 -1.309 1.180 1.00 98.50 103 LEU A CA 1
ATOM 832 C C . LEU A 1 103 ? -8.497 -2.541 0.563 1.00 98.50 103 LEU A C 1
ATOM 834 O O . LEU A 1 103 ? -7.416 -2.426 -0.015 1.00 98.50 103 LEU A O 1
ATOM 838 N N . LEU A 1 104 ? -9.151 -3.704 0.643 1.00 98.50 104 LEU A N 1
ATOM 839 C CA . LEU A 1 104 ? -8.652 -4.940 0.044 1.00 98.50 104 LEU A CA 1
ATOM 840 C C . LEU A 1 104 ? -8.671 -4.884 -1.485 1.00 98.50 104 LEU A C 1
ATOM 842 O O . LEU A 1 104 ? -7.754 -5.399 -2.115 1.00 98.50 104 LEU A O 1
ATOM 846 N N . ALA A 1 105 ? -9.671 -4.247 -2.094 1.00 98.62 105 ALA A N 1
ATOM 847 C CA . ALA A 1 105 ? -9.723 -4.082 -3.542 1.00 98.62 105 ALA A CA 1
ATOM 848 C C . ALA A 1 105 ? -8.552 -3.229 -4.053 1.00 98.62 105 ALA A C 1
ATOM 850 O O . ALA A 1 105 ? -7.923 -3.600 -5.043 1.00 98.62 105 ALA A O 1
ATOM 851 N N . TYR A 1 106 ? -8.215 -2.135 -3.359 1.00 98.62 106 TYR A N 1
ATOM 852 C CA . TYR A 1 106 ? -7.039 -1.329 -3.691 1.00 98.62 106 TYR A CA 1
ATOM 853 C C . TYR A 1 106 ? -5.739 -2.117 -3.489 1.00 98.62 106 TYR A C 1
ATOM 855 O O . TYR A 1 106 ? -4.920 -2.183 -4.405 1.00 98.62 106 TYR A O 1
ATOM 863 N N . TYR A 1 107 ? -5.583 -2.773 -2.335 1.00 98.56 107 TYR A N 1
ATOM 864 C CA . TYR A 1 107 ? -4.430 -3.625 -2.030 1.00 98.56 107 TYR A CA 1
ATOM 865 C C . TYR A 1 107 ? -4.187 -4.681 -3.119 1.00 98.56 107 TYR A C 1
ATOM 867 O O . TYR A 1 107 ? -3.087 -4.775 -3.659 1.00 98.56 107 TYR A O 1
ATOM 875 N N . LYS A 1 108 ? -5.232 -5.417 -3.512 1.00 98.38 108 LYS A N 1
ATOM 876 C CA . LYS A 1 108 ? -5.166 -6.439 -4.567 1.00 98.38 108 LYS A CA 1
ATOM 877 C C . LYS A 1 108 ? -4.832 -5.866 -5.933 1.00 98.38 108 LYS A C 1
ATOM 879 O O . LYS A 1 108 ? -4.099 -6.491 -6.692 1.00 98.38 108 LYS A O 1
ATOM 884 N N . ALA A 1 109 ? -5.369 -4.694 -6.261 1.00 98.56 109 ALA A N 1
ATOM 885 C CA . ALA A 1 109 ? -5.090 -4.053 -7.538 1.00 98.56 109 ALA A CA 1
ATOM 886 C C . ALA A 1 109 ? -3.604 -3.663 -7.648 1.00 98.56 109 ALA A C 1
ATOM 888 O O . ALA A 1 109 ? -2.975 -3.939 -8.668 1.00 98.56 109 ALA A O 1
ATOM 889 N N . VAL A 1 110 ? -3.025 -3.114 -6.573 1.00 98.44 110 VAL A N 1
ATOM 890 C CA . VAL A 1 110 ? -1.582 -2.835 -6.489 1.00 98.44 110 VAL A CA 1
ATOM 891 C C . VAL A 1 110 ? -0.776 -4.135 -6.554 1.00 98.44 110 VAL A C 1
ATOM 893 O O . VAL A 1 110 ? 0.147 -4.252 -7.357 1.00 98.44 110 VAL A O 1
ATOM 896 N N . ARG A 1 111 ? -1.168 -5.151 -5.777 1.00 98.00 111 ARG A N 1
ATOM 897 C CA . ARG A 1 111 ? -0.488 -6.450 -5.728 1.00 98.00 111 ARG A CA 1
ATOM 898 C C . ARG A 1 111 ? -0.459 -7.162 -7.080 1.00 98.00 111 ARG A C 1
ATOM 900 O O . ARG A 1 111 ? 0.566 -7.732 -7.453 1.00 98.00 111 ARG A O 1
ATOM 907 N N . ALA A 1 112 ? -1.546 -7.094 -7.844 1.00 98.12 112 ALA A N 1
ATOM 908 C CA . ALA A 1 112 ? -1.606 -7.641 -9.195 1.00 98.12 112 ALA A CA 1
ATOM 909 C C . ALA A 1 112 ? -0.589 -6.963 -10.127 1.00 98.12 112 ALA A C 1
ATOM 911 O O . ALA A 1 112 ? 0.111 -7.643 -10.880 1.00 98.12 112 ALA A O 1
ATOM 912 N N . GLU A 1 113 ? -0.449 -5.637 -10.046 1.00 98.06 113 GLU A N 1
ATOM 913 C CA . GLU A 1 113 ? 0.573 -4.917 -10.803 1.00 98.06 113 GLU A CA 1
ATOM 914 C C . GLU A 1 113 ? 1.992 -5.300 -10.357 1.00 98.06 113 GLU A C 1
ATOM 916 O O . GLU A 1 113 ? 2.851 -5.508 -11.219 1.00 98.06 113 GLU A O 1
ATOM 921 N N . THR A 1 114 ? 2.233 -5.459 -9.051 1.00 97.88 114 THR A N 1
ATOM 922 C CA . THR A 1 114 ? 3.523 -5.915 -8.504 1.00 97.88 114 THR A CA 1
ATOM 923 C C . THR A 1 114 ? 3.896 -7.289 -9.048 1.00 97.88 114 THR A C 1
ATOM 925 O O . THR A 1 114 ? 5.000 -7.476 -9.560 1.00 97.88 114 THR A O 1
ATOM 928 N N . LEU A 1 115 ? 2.969 -8.248 -8.994 1.00 97.69 115 LEU A N 1
ATOM 929 C CA . LEU A 1 115 ? 3.187 -9.608 -9.484 1.00 97.69 115 LEU A CA 1
ATOM 930 C C . LEU A 1 115 ? 3.452 -9.645 -10.991 1.00 97.69 115 LEU A C 1
ATOM 932 O O . LEU A 1 115 ? 4.334 -10.383 -11.434 1.00 97.69 115 LEU A O 1
ATOM 936 N N . GLU A 1 116 ? 2.761 -8.816 -11.778 1.00 97.00 116 GLU A N 1
ATOM 937 C CA . GLU A 1 116 ? 3.065 -8.682 -13.204 1.00 97.00 116 GLU A CA 1
ATOM 938 C C . GLU A 1 116 ? 4.465 -8.115 -13.445 1.00 97.00 116 GLU A C 1
ATOM 940 O O . GLU A 1 116 ? 5.195 -8.638 -14.283 1.00 97.00 116 GLU A O 1
ATOM 945 N N . CYS A 1 117 ? 4.890 -7.114 -12.668 1.00 95.38 117 CYS A N 1
ATOM 946 C CA . CYS A 1 117 ? 6.254 -6.595 -12.754 1.00 95.38 117 CYS A CA 1
ATOM 947 C C . CYS A 1 117 ? 7.295 -7.672 -12.428 1.00 95.38 117 CYS A C 1
ATOM 949 O O . CYS A 1 117 ? 8.249 -7.851 -13.180 1.00 95.38 117 CYS A O 1
ATOM 951 N N . VAL A 1 118 ? 7.099 -8.422 -11.339 1.00 95.81 118 VAL A N 1
ATOM 952 C CA . VAL A 1 118 ? 7.988 -9.527 -10.946 1.00 95.81 118 VAL A CA 1
ATOM 953 C C . VAL A 1 118 ? 8.072 -10.574 -12.052 1.00 95.81 118 VAL A C 1
ATOM 955 O O . VAL A 1 118 ? 9.154 -11.078 -12.338 1.00 95.81 118 VAL A O 1
ATOM 958 N N . ARG A 1 119 ? 6.952 -10.890 -12.707 1.00 95.56 119 ARG A N 1
ATOM 959 C CA . ARG A 1 119 ? 6.906 -11.874 -13.793 1.00 95.56 119 ARG A CA 1
ATOM 960 C C . ARG A 1 119 ? 7.735 -11.446 -15.007 1.00 95.56 119 ARG A C 1
ATOM 962 O O . ARG A 1 119 ? 8.276 -12.317 -15.688 1.00 95.56 119 ARG A O 1
ATOM 969 N N . THR A 1 120 ? 7.818 -10.148 -15.299 1.00 93.69 120 THR A N 1
ATOM 970 C CA . THR A 1 120 ? 8.409 -9.634 -16.547 1.00 93.69 120 THR A CA 1
ATOM 971 C C . THR A 1 120 ? 9.762 -8.951 -16.397 1.00 93.69 120 THR A C 1
ATOM 973 O O . THR A 1 120 ? 10.424 -8.779 -17.415 1.00 93.69 120 THR A O 1
ATOM 976 N N . ILE A 1 121 ? 10.167 -8.552 -15.187 1.00 92.81 121 ILE A N 1
ATOM 977 C CA . ILE A 1 121 ? 11.414 -7.803 -14.960 1.00 92.81 121 ILE A CA 1
ATOM 978 C C . ILE A 1 121 ? 12.616 -8.576 -15.494 1.00 92.81 121 ILE A C 1
ATOM 980 O O . ILE A 1 121 ? 12.708 -9.780 -15.260 1.00 92.81 121 ILE A O 1
ATOM 984 N N . ASP A 1 122 ? 13.525 -7.921 -16.208 1.00 91.62 122 ASP A N 1
ATOM 985 C CA . ASP A 1 122 ? 14.770 -8.534 -16.680 1.00 91.62 122 ASP A CA 1
ATOM 986 C C . ASP A 1 122 ? 15.756 -8.652 -15.495 1.00 91.62 122 ASP A C 1
ATOM 988 O O . ASP A 1 122 ? 15.892 -7.689 -14.735 1.00 91.62 122 ASP A O 1
ATOM 992 N N . PRO A 1 123 ? 16.444 -9.792 -15.266 1.00 91.56 123 PRO A N 1
ATOM 993 C CA . PRO A 1 123 ? 17.381 -9.899 -14.148 1.00 91.56 123 PRO A CA 1
ATOM 994 C C . PRO A 1 123 ? 18.485 -8.832 -14.204 1.00 91.56 123 PRO A C 1
ATOM 996 O O . PRO A 1 123 ? 18.895 -8.332 -13.157 1.00 91.56 123 PRO A O 1
ATOM 999 N N . ASP A 1 124 ? 18.905 -8.419 -15.405 1.00 91.44 124 ASP A N 1
ATOM 1000 C CA . ASP A 1 124 ? 19.938 -7.396 -15.592 1.00 91.44 124 ASP A CA 1
ATOM 1001 C C . ASP A 1 124 ? 19.453 -5.995 -15.164 1.00 91.44 124 ASP A C 1
ATOM 1003 O O . ASP A 1 124 ? 20.257 -5.096 -14.903 1.00 91.44 124 ASP A O 1
ATOM 1007 N N . GLU A 1 125 ? 18.137 -5.766 -15.067 1.00 88.38 125 GLU A N 1
ATOM 1008 C CA . GLU A 1 125 ? 17.580 -4.521 -14.525 1.00 88.38 125 GLU A CA 1
ATOM 1009 C C . GLU A 1 125 ? 17.737 -4.421 -13.009 1.00 88.38 125 GLU A C 1
ATOM 1011 O O . GLU A 1 125 ? 17.907 -3.315 -12.497 1.00 88.38 125 GLU A O 1
ATOM 1016 N N . MET A 1 126 ? 17.778 -5.548 -12.293 1.00 86.94 126 MET A N 1
ATOM 1017 C CA . MET A 1 126 ? 17.996 -5.562 -10.840 1.00 86.94 126 MET A CA 1
ATOM 1018 C C . MET A 1 126 ? 19.413 -5.111 -10.454 1.00 86.94 126 MET A C 1
ATOM 1020 O O . MET A 1 126 ? 19.676 -4.736 -9.304 1.00 86.94 126 MET A O 1
ATOM 1024 N N . ASP A 1 127 ? 20.338 -5.119 -11.417 1.00 88.50 127 ASP A N 1
ATOM 1025 C CA . ASP A 1 127 ? 21.684 -4.606 -11.216 1.00 88.50 127 ASP A CA 1
A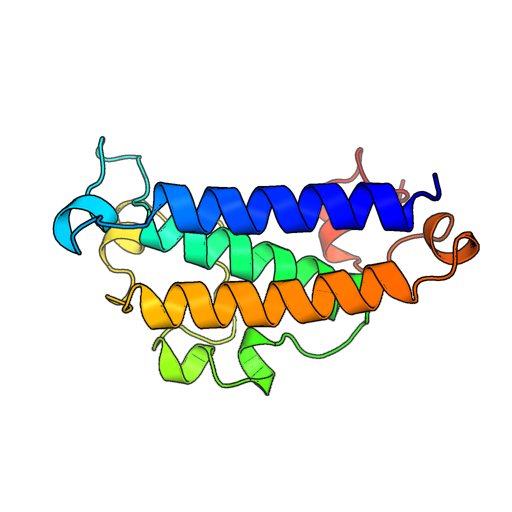TOM 1026 C C . ASP A 1 127 ? 21.825 -3.102 -11.420 1.00 88.50 127 ASP A C 1
ATOM 1028 O O . ASP A 1 127 ? 22.788 -2.503 -10.925 1.00 88.50 127 ASP A O 1
ATOM 1032 N N . LYS A 1 128 ? 20.838 -2.479 -12.063 1.00 86.25 128 LYS A N 1
ATOM 1033 C CA . LYS A 1 128 ? 20.816 -1.045 -12.331 1.00 86.25 128 LYS A CA 1
ATOM 1034 C C . LYS A 1 128 ? 20.363 -0.271 -11.096 1.00 86.25 128 LYS A C 1
ATOM 1036 O O . LYS A 1 128 ? 19.688 -0.776 -10.199 1.00 86.25 128 LYS A O 1
ATOM 1041 N N . ARG A 1 129 ? 20.755 1.001 -11.050 1.00 84.31 129 ARG A N 1
ATOM 1042 C CA . ARG A 1 129 ? 20.253 1.943 -10.050 1.00 84.31 129 ARG A CA 1
ATOM 1043 C C . ARG A 1 129 ? 18.755 2.155 -10.276 1.00 84.31 129 ARG A C 1
ATOM 1045 O O . ARG A 1 129 ? 18.343 2.407 -11.404 1.00 84.31 129 ARG A O 1
ATOM 1052 N N . CYS A 1 130 ? 17.970 2.070 -9.204 1.00 84.06 130 CYS A N 1
ATOM 1053 C CA . CYS A 1 130 ? 16.554 2.425 -9.238 1.00 84.06 130 CYS A CA 1
ATOM 1054 C C . CYS A 1 130 ? 16.412 3.887 -9.709 1.00 84.06 130 CYS A C 1
ATOM 1056 O O . CYS A 1 130 ? 17.142 4.747 -9.223 1.00 84.06 130 CYS A O 1
ATOM 1058 N N . PRO A 1 131 ? 15.505 4.209 -10.642 1.00 83.31 131 PRO A N 1
ATOM 1059 C CA . PRO A 1 131 ? 15.334 5.588 -11.102 1.00 83.31 131 PRO A CA 1
ATOM 1060 C C . PRO A 1 131 ? 14.704 6.503 -10.032 1.00 83.31 131 PRO A C 1
ATOM 1062 O O . PRO A 1 131 ? 14.655 7.723 -10.194 1.00 83.31 131 PRO A O 1
ATOM 1065 N N . PHE A 1 132 ? 14.242 5.951 -8.902 1.00 87.06 132 PHE A N 1
ATOM 1066 C CA . PHE A 1 132 ? 13.531 6.704 -7.875 1.00 87.06 132 PHE A CA 1
ATOM 1067 C C . PHE A 1 132 ? 14.449 7.540 -6.968 1.00 87.06 132 PHE A C 1
ATOM 1069 O O . PHE A 1 132 ? 14.743 7.177 -5.829 1.00 87.06 132 PHE A O 1
ATOM 1076 N N . GLU A 1 133 ? 14.842 8.727 -7.433 1.00 84.44 133 GLU A N 1
ATOM 1077 C CA . GLU A 1 133 ? 15.733 9.652 -6.705 1.00 84.44 133 GLU A CA 1
ATOM 1078 C C . GLU A 1 133 ? 15.314 9.931 -5.255 1.00 84.44 133 GLU A C 1
ATOM 1080 O O . GLU A 1 133 ? 16.146 10.012 -4.350 1.00 84.44 133 GLU A O 1
ATOM 1085 N N . ARG A 1 134 ? 14.010 10.064 -4.992 1.00 81.50 134 ARG A N 1
ATOM 1086 C CA . ARG A 1 134 ? 13.515 10.319 -3.632 1.00 81.50 134 ARG A CA 1
ATOM 1087 C C . ARG A 1 134 ? 13.855 9.175 -2.674 1.00 81.50 134 ARG A C 1
ATOM 1089 O O . ARG A 1 134 ? 14.182 9.449 -1.521 1.00 81.50 134 ARG A O 1
ATOM 1096 N N . LEU A 1 135 ? 13.806 7.928 -3.144 1.00 79.81 135 LEU A N 1
ATOM 1097 C CA . LEU A 1 135 ? 14.135 6.760 -2.331 1.00 79.81 135 LEU A CA 1
ATOM 1098 C C . LEU A 1 135 ? 15.615 6.754 -1.946 1.00 79.81 135 LEU A C 1
ATOM 1100 O O . LEU A 1 135 ? 15.938 6.452 -0.803 1.00 79.81 135 LEU A O 1
ATOM 1104 N N . HIS A 1 136 ? 16.499 7.172 -2.854 1.00 81.44 136 HIS A N 1
ATOM 1105 C CA . HIS A 1 136 ? 17.930 7.310 -2.572 1.00 81.44 136 HIS A CA 1
ATOM 1106 C C . HIS A 1 136 ? 18.217 8.345 -1.482 1.00 81.44 136 HIS A C 1
ATOM 1108 O O . HIS A 1 136 ? 19.024 8.097 -0.592 1.00 81.44 136 HIS A O 1
ATOM 1114 N N . HIS A 1 137 ? 17.509 9.476 -1.495 1.00 82.31 137 HIS A N 1
ATOM 1115 C CA . HIS A 1 137 ? 17.632 10.475 -0.431 1.00 82.31 137 HIS A CA 1
ATOM 1116 C C . HIS A 1 137 ? 17.085 9.987 0.917 1.00 82.31 137 HIS A C 1
ATOM 1118 O O . HIS A 1 137 ? 17.594 10.379 1.964 1.00 82.31 137 HIS A O 1
ATOM 1124 N N . GLN A 1 138 ? 16.035 9.162 0.906 1.00 77.88 138 GLN A N 1
ATOM 1125 C CA . GLN A 1 138 ? 15.417 8.636 2.125 1.00 77.88 138 GLN A 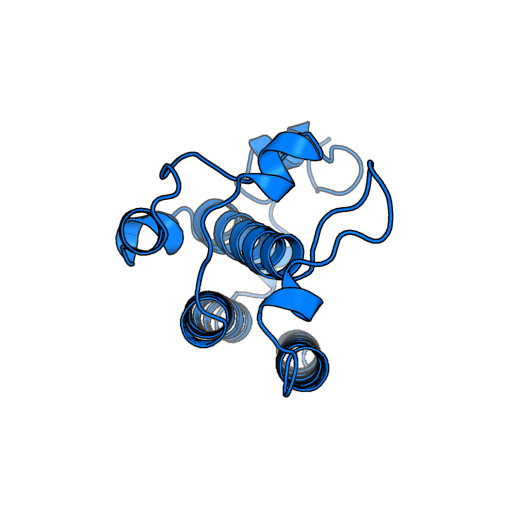CA 1
ATOM 1126 C C . GLN A 1 138 ? 16.197 7.460 2.726 1.00 77.88 138 GLN A C 1
ATOM 1128 O O . GLN A 1 138 ? 16.248 7.335 3.947 1.00 77.88 138 GLN A O 1
ATOM 1133 N N . LEU A 1 139 ? 16.793 6.610 1.887 1.00 75.94 139 LEU A N 1
ATOM 1134 C CA . LEU A 1 139 ? 17.484 5.379 2.274 1.00 75.94 139 LEU A CA 1
ATOM 1135 C C . LEU A 1 139 ? 18.858 5.267 1.574 1.00 75.94 139 LEU A C 1
ATOM 1137 O O . LEU A 1 139 ? 19.072 4.361 0.755 1.00 75.94 139 LEU A O 1
ATOM 1141 N N . PRO A 1 140 ? 19.805 6.171 1.888 1.00 74.06 140 PRO A N 1
ATOM 1142 C CA . PRO A 1 140 ? 21.087 6.252 1.187 1.00 74.06 140 PRO A CA 1
ATOM 1143 C C . PRO A 1 140 ? 21.972 5.013 1.385 1.00 74.06 140 PRO A C 1
ATOM 1145 O O . PRO A 1 140 ? 22.736 4.663 0.496 1.00 74.06 140 PRO A O 1
ATOM 1148 N N . GLU A 1 141 ? 21.847 4.310 2.516 1.00 77.00 141 GLU A N 1
ATOM 1149 C CA . GLU A 1 141 ? 22.646 3.108 2.820 1.00 77.00 141 GLU A CA 1
ATOM 1150 C C . GLU A 1 141 ? 22.033 1.803 2.282 1.00 77.00 141 GLU A C 1
ATOM 1152 O O . GLU A 1 141 ? 22.697 0.769 2.253 1.00 77.00 141 GLU A O 1
ATOM 1157 N N . VAL A 1 142 ? 20.758 1.830 1.875 1.00 71.44 142 VAL A N 1
ATOM 1158 C CA . VAL A 1 142 ? 20.009 0.636 1.430 1.00 71.44 142 VAL A CA 1
ATOM 1159 C C . VAL A 1 142 ? 19.974 0.534 -0.091 1.00 71.44 142 VAL A C 1
ATOM 1161 O O . VAL A 1 142 ? 19.941 -0.557 -0.656 1.00 71.44 142 VAL A O 1
ATOM 1164 N N . THR A 1 143 ? 19.953 1.673 -0.773 1.00 67.06 143 THR A N 1
ATOM 1165 C CA . THR A 1 143 ? 19.814 1.727 -2.226 1.00 67.06 143 THR A CA 1
ATOM 1166 C C . THR A 1 143 ? 21.182 1.812 -2.905 1.00 67.06 143 THR A C 1
ATOM 1168 O O . THR A 1 143 ? 22.109 2.412 -2.369 1.00 67.06 143 THR A O 1
ATOM 1171 N N . LYS A 1 144 ? 21.328 1.237 -4.110 1.00 62.88 144 LYS A N 1
ATOM 1172 C CA . LYS A 1 144 ? 22.533 1.417 -4.945 1.00 62.88 144 LYS A CA 1
ATOM 1173 C C . LYS A 1 144 ? 22.605 2.888 -5.392 1.00 62.88 144 LYS A C 1
ATOM 1175 O O . LYS A 1 144 ? 22.074 3.235 -6.444 1.00 62.88 144 LYS A O 1
ATOM 1180 N N . GLY A 1 145 ? 23.148 3.774 -4.559 1.00 52.62 145 GLY A N 1
ATOM 1181 C CA . GLY A 1 145 ? 23.010 5.219 -4.755 1.00 52.62 145 GLY A CA 1
ATOM 1182 C C . GLY A 1 145 ? 23.828 6.104 -3.814 1.00 52.62 145 GLY A C 1
ATOM 1183 O O . GLY A 1 145 ? 23.319 7.146 -3.408 1.00 52.62 145 GLY A O 1
ATOM 1184 N N . GLY A 1 146 ? 25.069 5.705 -3.516 1.00 44.41 146 GLY A N 1
ATOM 1185 C CA . GLY A 1 146 ? 26.125 6.532 -2.923 1.00 44.41 146 GLY A CA 1
ATOM 1186 C C . GLY A 1 146 ? 27.458 6.262 -3.607 1.00 44.41 146 GLY A C 1
ATOM 1187 O O . GLY A 1 146 ? 27.715 5.072 -3.900 1.00 44.41 146 GLY A O 1
#

Secondary structure (DSSP, 8-state):
--HHHHHHHHHHHHHHHHHHHHTT--HHHHH--SSTTPPPHHHHHHHHHHHHHIIIIITTS-S--HHHHTSHHHHHT--TT---TT--HHHHHHS----HHHHHHHHHHHHHHHHHHHHH--GGGTTSPPS-HHHHHH-TTTSS--

Foldseek 3Di:
DDVLVVVLVVLVVVLVVLCVVCPPDDLCQQQDAPDQQGAGNLCVLQLVLLVLQCCPACWAVVHDGCCVVVCVCVVQVHDSPDRCPPDGSVNRNVRGRDDPVSSSVSSVVSSVSVSVCSVDPDPVVVVDFTPPPVVCVVCVPPGPHD

Sequence (146 aa):
MDFREILKLQFDEYESETERLVNGLTGEERRFMPSEESHHIDFALWHASRAEDILLNLGVREEEQLWIRGGWAEKFGIPAADVGVGYTAQQVKDMPAISLEDLLAYYKAVRAETLECVRTIDPDEMDKRCPFERLHHQLPEVTKGG

pLDDT: mean 93.07, std 8.44, range [44.41, 98.62]

Radius of gyration: 16.4 Å; chains: 1; bounding box: 42×36×39 Å

=== Feature glossary ===
A reading guide for the features in this record.

Start from the sequence.

  · This is the polypeptide sequence — one letter per residue, N-terminus first. Length ranges from a few dozen residues for small domains to over a thousand for large multi-domain proteins.

Fold it, and you get atomic coordinates and the backbone conformation that goes with them.

  · Structure coordinates are given as an mmCIF _atom_site loop: one row per atom with element, residue name, chain id, sequence number, and x/y/z position in Å. Only the four main-chain atoms per residue are included here; side chains are omitted to keep the record compact.

  · Backbone dihedral angles. Every residue except chain termini has a φ (preceding-C → N → Cα → C) and a ψ (N → Cα → C → next-N). They are reported in degrees following the IUPAC sign convention. Secondary structure is essentially a statement about which (φ, ψ) basin each residue occupies.

  · The SS8 string is DSSP's per-residue secondary-structure call. α-helix (H) means an i→i+4 H-bond ladder; β-strand (E) means the residue participates in a β-sheet; 3₁₀ (G) and π (I) are tighter and wider helices; T/S are turns/bends; '-' is loop.

  · SS3 is a coarse helix/strand/coil call (letters a/b/c) made by the P-SEA algorithm from inter-Cα distances and dihedrals. It is less detailed than DSSP but needs only Cα positions.

Summarize the fold with a handful of shape descriptors and a per-residue structural alphabet.

  · Radius of gyration (Rg) is the root-mean-square distance of Cα atoms from their centroid — a single number for overall size and compactness. A globular domain of N residues has Rg ≈ 2.2·N^0.38 Å; an extended or disordered chain has a much larger Rg. The Cα contact count is the number of residue pairs whose Cα atoms are within 8 Å and are more than four positions apart in sequence — a standard proxy for tertiary packing density. The bounding box is the smallest axis-aligned box enclosing all Cα atoms.

  · The Foldseek 3Di string encodes local tertiary geometry as a 20-letter alphabet — one character per residue — derived from the relative positions of nearby Cα atoms. Unlike the amino-acid sequence, 3Di is a direct function of the 3D structure, so two proteins with the same fold have similar 3Di strings even at low sequence identity.

  · Solvent-accessible surface area (SASA) is the area in Å² traced out by the centre of a 1.4 Å probe sphere (a water molecule) rolled over the protein's van der Waals surface (Shrake–Rupley / Lee–Richards construction). Buried residues have near-zero SASA; fully exposed residues can exceed 200 Å². The total SASA scales roughly with the number of surface residues.

Ask how reliable the model is.

  · pLDDT (predicted Local Distance Difference Test) is AlphaFold's per-residue confidence score, ranging from 0 to 100. Values above 90 indicate high confidence (typically well-packed cores); 70–90 is confident; 50–70 low confidence; below 50 usually means the region is disordered or the prediction is unreliable there. AlphaFold stores pLDDT in the mmCIF B-factor column.

  · B-factor (Debye–Waller factor) reflects atomic displacement in the crystal lattice. It is an experimental observable (units Å²), not a prediction; low values mean the atom is pinned down, high values mean it moves or is heterogeneous across the crystal.

  · Predicted Aligned Error (PAE) is an AlphaFold confidence matrix: entry (i, j) is the expected error in the position of residue j, in ångströms, when the prediction is superimposed on the true structure at residue i. Low PAE within a block of residues means that block is internally rigid and well-predicted; high PAE between two blocks means their relative placement is uncertain even if each block individually is confident.

Place it in context: what it resembles, what it is annotated as, and how it looks.

  · Nearest PDB neighbors are the top structural matches found by Foldseek when searching this structure against the entire Protein Data Bank. Each hit reports a TM-score (0 to 1; >0.5 almost always implies the same fold) and an E-value. These are *structural* homologs — they may share no detectable sequence similarity.

  · Functional annotations link the protein to curated databases. InterPro entries identify conserved domains and families by matching the sequence against member-database signatures (Pfam, PROSITE, CDD, …). Gene Ontology (GO) terms describe molecular function, biological process, and cellular component in a controlled vocabulary. CATH places the structure in a hierarchical fold classification (Class/Architecture/Topology/Homologous-superfamily). The organism is the source species.

  · Three diagnostic plots accompany the record. The Cα contact map visualizes the tertiary structure as a 2D adjacency matrix (8 Å cutoff, sequence-local contacts suppressed). The Ramachandran plot shows the distribution of backbone (φ, ψ) torsions, with points in the α and β basins reflecting secondary structure content. The PAE plot shows AlphaFold's inter-residue confidence as a color matrix.

  · Six rendered views show the 3D structure from the faces of a cube — i.e. along ±x, ±y, ±z. Rendering representation is drawn randomly per protein from cartoon (secondary-structure ribbons), sticks (backbone bonds), or molecular surface; coloring is either N→C rainbow (blue at the N-terminus through red at the C-terminus) or one color per chain.